Protein AF-A0AA38SGC9-F1 (afdb_monomer_lite)

Foldseek 3Di:
DDDDDDDDDDDDDDDDDDDPVVVVVVPVPPPPDDPPPPPPPPPPPPPPDPDDDDDDDDDDDPAAADLVLLCVLVQAADALPCFPVSLVVSVVRLVVSCVVRRPDQLCSQVSSLVRYHHPRVVVLVVVCVVQPVVRSSRDGPVVVSVVSCPSRPDDD

Structure (mmCIF, N/CA/C/O backbone):
data_AF-A0AA38SGC9-F1
#
_entry.id   AF-A0AA38SGC9-F1
#
loop_
_atom_site.group_PDB
_atom_site.id
_atom_site.type_symbol
_atom_site.label_atom_id
_atom_site.label_alt_id
_atom_site.label_comp_id
_atom_site.label_asym_id
_atom_site.label_entity_id
_atom_site.label_seq_id
_atom_site.pdbx_PDB_ins_code
_atom_site.Cartn_x
_atom_site.Cartn_y
_atom_site.Cartn_z
_atom_site.occupancy
_atom_site.B_iso_or_equiv
_atom_site.auth_seq_id
_atom_site.auth_comp_id
_atom_site.auth_asym_id
_atom_site.auth_atom_id
_atom_site.pdbx_PDB_model_num
ATOM 1 N N . MET A 1 1 ? 59.707 80.545 25.498 1.00 35.88 1 MET A N 1
ATOM 2 C CA . MET A 1 1 ? 58.780 80.979 26.560 1.00 35.88 1 MET A CA 1
ATOM 3 C C . MET A 1 1 ? 57.359 80.768 26.069 1.00 35.88 1 MET A C 1
ATOM 5 O O . MET A 1 1 ? 57.016 81.312 25.035 1.00 35.88 1 MET A O 1
ATOM 9 N N . THR A 1 2 ? 56.615 79.953 26.816 1.00 36.12 2 THR A N 1
ATOM 10 C CA . THR A 1 2 ? 55.180 80.092 27.121 1.00 36.12 2 THR A CA 1
ATOM 11 C C . THR A 1 2 ? 54.124 79.979 26.005 1.00 36.12 2 THR A C 1
ATOM 13 O O . THR A 1 2 ? 54.134 80.644 24.981 1.00 36.12 2 THR A O 1
ATOM 16 N N . THR A 1 3 ? 53.175 79.104 26.320 1.00 35.19 3 THR A N 1
ATOM 17 C CA . THR A 1 3 ? 51.905 78.705 25.704 1.00 35.19 3 THR A CA 1
ATOM 18 C C . THR A 1 3 ? 50.862 79.826 25.554 1.00 35.19 3 THR A C 1
ATOM 20 O O . THR A 1 3 ? 50.783 80.691 26.422 1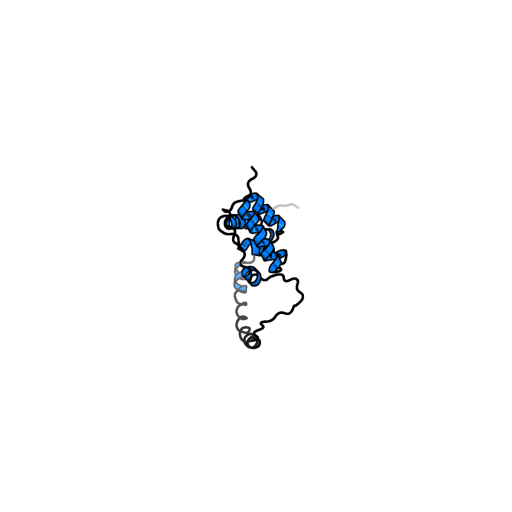.00 35.19 3 THR A O 1
ATOM 23 N N . ARG A 1 4 ? 49.948 79.724 24.566 1.00 32.41 4 ARG A N 1
ATOM 24 C CA . ARG A 1 4 ? 48.509 79.396 24.776 1.00 32.41 4 ARG A CA 1
ATOM 25 C C . ARG A 1 4 ? 47.630 79.485 23.512 1.00 32.41 4 ARG A C 1
ATOM 27 O O . ARG A 1 4 ? 47.759 80.391 22.703 1.00 32.41 4 ARG A O 1
ATOM 34 N N . ASN A 1 5 ? 46.692 78.535 23.469 1.00 31.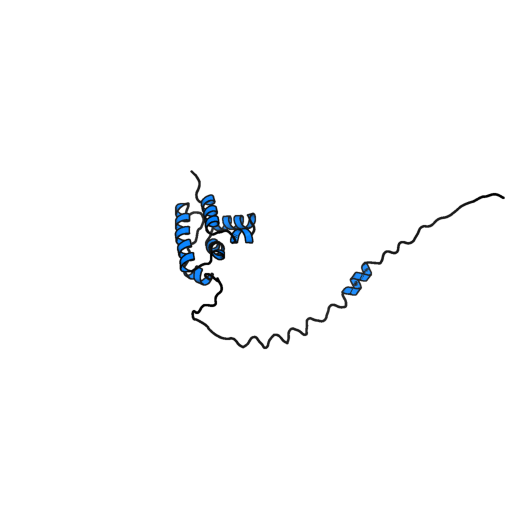33 5 ASN A N 1
ATOM 35 C CA . ASN A 1 5 ? 45.503 78.375 22.619 1.00 31.33 5 ASN A CA 1
ATOM 36 C C . ASN A 1 5 ? 44.495 79.541 22.642 1.00 31.33 5 ASN A C 1
ATOM 38 O O . ASN A 1 5 ? 44.383 80.226 23.655 1.00 31.33 5 ASN A O 1
ATOM 42 N N . THR A 1 6 ? 43.640 79.597 21.606 1.00 33.12 6 THR A N 1
ATOM 43 C CA . THR A 1 6 ? 42.153 79.755 21.641 1.00 33.12 6 THR A CA 1
ATOM 44 C C . THR A 1 6 ? 41.595 79.510 20.213 1.00 33.12 6 THR A C 1
ATOM 46 O O . THR A 1 6 ? 42.087 80.127 19.279 1.00 33.12 6 THR A O 1
ATOM 49 N N . SER A 1 7 ? 40.873 78.401 19.953 1.00 35.69 7 SER A N 1
ATOM 50 C CA . SER A 1 7 ? 39.396 78.259 19.732 1.00 35.69 7 SER A CA 1
ATOM 51 C C . SER A 1 7 ? 38.861 79.081 18.539 1.00 35.69 7 SER A C 1
ATOM 53 O O . SER A 1 7 ? 39.171 80.257 18.470 1.00 35.69 7 SER A O 1
ATOM 55 N N . SER A 1 8 ? 38.029 78.659 17.575 1.00 34.25 8 SER A N 1
ATOM 56 C CA . SER A 1 8 ? 36.956 77.656 17.368 1.00 34.25 8 SER A CA 1
ATOM 57 C C . SER A 1 8 ? 36.677 77.668 15.833 1.00 34.25 8 SER A C 1
ATOM 59 O O . SER A 1 8 ? 36.983 78.678 15.210 1.00 34.25 8 SER A O 1
ATOM 61 N N . THR A 1 9 ? 36.285 76.629 15.087 1.00 33.12 9 THR A N 1
ATOM 62 C CA . THR A 1 9 ? 34.953 75.998 14.899 1.00 33.12 9 THR A CA 1
ATOM 63 C C . THR A 1 9 ? 35.167 74.965 13.768 1.00 33.12 9 THR A C 1
ATOM 65 O O . THR A 1 9 ? 35.740 75.320 12.746 1.00 33.12 9 THR A O 1
ATOM 68 N N . GLY A 1 10 ? 34.912 73.664 13.924 1.00 32.47 10 GLY A N 1
ATOM 69 C CA . GLY A 1 10 ? 33.610 73.042 13.657 1.00 32.47 10 GLY A CA 1
ATOM 70 C C . GLY A 1 10 ? 33.414 72.684 12.172 1.00 32.47 10 GLY A C 1
ATOM 71 O O . GLY A 1 10 ? 33.108 73.577 11.391 1.00 32.47 10 GLY A O 1
ATOM 72 N N . SER A 1 11 ? 33.564 71.401 11.797 1.00 34.50 11 SER A N 1
ATOM 73 C CA . SER A 1 11 ? 32.635 70.607 10.950 1.00 34.50 11 SER A CA 1
ATOM 74 C C . SER A 1 11 ? 33.253 69.271 10.494 1.00 34.50 11 SER A C 1
ATOM 76 O O . SER A 1 11 ? 34.438 69.174 10.193 1.00 34.50 11 SER A O 1
ATOM 78 N N . THR A 1 12 ? 32.407 68.247 10.522 1.00 38.62 12 THR A N 1
ATOM 79 C CA . THR A 1 12 ? 32.602 66.787 10.465 1.00 38.62 12 THR A CA 1
ATOM 80 C C . THR A 1 12 ? 32.894 66.189 9.071 1.00 38.62 12 THR A C 1
ATOM 82 O O . THR A 1 12 ? 32.727 66.875 8.065 1.00 38.62 12 THR A O 1
ATOM 85 N N . PRO A 1 13 ? 33.328 64.908 9.010 1.00 42.47 13 PRO A N 1
ATOM 86 C CA . PRO A 1 13 ? 33.880 64.256 7.819 1.00 42.47 13 PRO A CA 1
ATOM 87 C C . PRO A 1 13 ? 32.818 63.615 6.907 1.00 42.47 13 PRO A C 1
ATOM 89 O O . PRO A 1 13 ? 31.780 63.150 7.370 1.00 42.47 13 PRO A O 1
ATOM 92 N N . ASN A 1 14 ? 33.114 63.594 5.604 1.00 42.81 14 ASN A N 1
ATOM 93 C CA . ASN A 1 14 ? 32.269 63.065 4.534 1.00 42.81 14 ASN A CA 1
ATOM 94 C C . ASN A 1 14 ? 32.470 61.545 4.377 1.00 42.81 14 ASN A C 1
ATOM 96 O O . ASN A 1 14 ? 33.597 61.087 4.190 1.00 42.81 14 ASN A O 1
ATOM 100 N N . ASP A 1 15 ? 31.371 60.800 4.451 1.00 38.53 15 ASP A N 1
ATOM 101 C CA . ASP A 1 15 ? 31.275 59.341 4.393 1.00 38.53 15 ASP A CA 1
ATOM 102 C C . ASP A 1 15 ? 30.977 58.930 2.937 1.00 38.53 15 ASP A C 1
ATOM 104 O O . ASP A 1 15 ? 29.920 59.258 2.395 1.00 38.53 15 ASP A O 1
ATOM 108 N N . GLN A 1 16 ? 31.917 58.273 2.251 1.00 54.44 16 GLN A N 1
ATOM 109 C CA . GLN A 1 16 ? 31.712 57.807 0.873 1.00 54.44 16 GLN A CA 1
ATOM 110 C C . GLN A 1 16 ? 31.093 56.407 0.879 1.00 54.44 16 GLN A C 1
ATOM 112 O O . GLN A 1 16 ? 31.795 55.398 0.898 1.00 54.44 16 GLN A O 1
ATOM 117 N N . THR A 1 17 ? 29.766 56.348 0.817 1.00 46.41 17 THR A N 1
ATOM 118 C CA . THR A 1 17 ? 29.017 55.130 0.485 1.00 46.41 17 THR A CA 1
ATOM 119 C C . THR A 1 17 ? 28.763 55.081 -1.030 1.00 46.41 17 THR A C 1
ATOM 121 O O . THR A 1 17 ? 28.277 56.062 -1.593 1.00 46.41 17 THR A O 1
ATOM 124 N N . PRO A 1 18 ? 29.105 53.986 -1.736 1.00 57.09 18 PRO A N 1
ATOM 125 C CA . PRO A 1 18 ? 28.790 53.852 -3.154 1.00 57.09 18 PRO A CA 1
ATOM 126 C C . PRO A 1 18 ? 27.286 53.609 -3.350 1.00 57.09 18 PRO A C 1
ATOM 128 O O . PRO A 1 18 ? 26.689 52.755 -2.694 1.00 57.09 18 PRO A O 1
ATOM 131 N N . ASP A 1 19 ? 26.683 54.374 -4.262 1.00 66.00 19 ASP A N 1
ATOM 132 C CA . ASP A 1 19 ? 25.256 54.342 -4.586 1.00 66.00 19 ASP A CA 1
ATOM 133 C C . ASP A 1 19 ? 24.860 53.003 -5.235 1.00 66.00 19 ASP A C 1
ATOM 135 O O . ASP A 1 19 ? 25.086 52.748 -6.421 1.00 66.00 19 ASP A O 1
ATOM 139 N N . ILE A 1 20 ? 24.248 52.136 -4.425 1.00 57.69 20 ILE A N 1
ATOM 140 C CA . ILE A 1 20 ? 23.734 50.811 -4.801 1.00 57.69 20 ILE A CA 1
ATOM 141 C C . ILE A 1 20 ? 22.719 50.917 -5.957 1.00 57.69 20 ILE A C 1
ATOM 143 O O . ILE A 1 20 ? 22.571 49.974 -6.735 1.00 57.69 20 ILE A O 1
ATOM 147 N N . SER A 1 21 ? 22.084 52.079 -6.147 1.00 47.53 21 SER A N 1
ATOM 148 C CA . SER A 1 21 ? 21.101 52.330 -7.207 1.00 47.53 21 SER A CA 1
ATOM 149 C C . SER A 1 21 ? 21.715 52.302 -8.613 1.00 47.53 21 SER A C 1
ATOM 151 O O . SER A 1 21 ? 21.049 51.891 -9.564 1.00 47.53 21 SER A O 1
ATOM 153 N N . GLN A 1 22 ? 22.994 52.672 -8.764 1.00 55.44 22 GLN A N 1
ATOM 154 C CA . GLN A 1 22 ? 23.681 52.631 -10.063 1.00 55.44 22 GLN A CA 1
ATOM 155 C C . GLN A 1 22 ? 24.125 51.217 -10.466 1.00 55.44 22 GLN A C 1
ATOM 157 O O . GLN A 1 22 ? 24.150 50.898 -11.656 1.00 55.44 22 GLN A O 1
ATOM 162 N N . LEU A 1 23 ? 24.417 50.342 -9.498 1.00 54.66 23 LEU A N 1
ATOM 163 C CA . LEU A 1 23 ? 24.845 48.963 -9.767 1.00 54.66 23 LEU A CA 1
ATOM 164 C C . LEU A 1 23 ? 23.712 48.087 -10.319 1.00 54.66 23 LEU A C 1
ATOM 166 O O . LEU A 1 23 ? 23.964 47.201 -11.132 1.00 54.66 23 LEU A O 1
ATOM 170 N N . VAL A 1 24 ? 22.460 48.362 -9.941 1.00 58.75 24 VAL A N 1
ATOM 171 C CA . VAL A 1 24 ? 21.298 47.595 -10.422 1.00 58.75 24 VAL A CA 1
ATOM 172 C C . VAL A 1 24 ? 20.945 47.952 -11.874 1.00 58.75 24 VAL A C 1
ATOM 174 O O . VAL A 1 24 ? 20.545 47.081 -12.646 1.00 58.75 24 VAL A O 1
ATOM 177 N N . ALA A 1 25 ? 21.149 49.207 -12.289 1.00 51.56 25 ALA A N 1
ATOM 178 C CA . ALA A 1 25 ? 20.812 49.669 -13.639 1.00 51.56 25 ALA A CA 1
ATOM 179 C C . ALA A 1 25 ? 21.764 49.131 -14.726 1.00 51.56 25 ALA A C 1
ATOM 181 O O . ALA A 1 25 ? 21.343 48.902 -15.861 1.00 51.56 25 ALA A O 1
ATOM 182 N N . GLN A 1 26 ? 23.031 48.869 -14.388 1.00 50.84 26 GLN A N 1
ATOM 183 C CA . GLN A 1 26 ? 24.034 48.424 -15.361 1.00 50.84 26 GLN A CA 1
ATOM 184 C C . GLN A 1 26 ? 23.867 46.951 -15.782 1.00 50.84 26 GLN A C 1
ATOM 186 O O . GLN A 1 26 ? 24.407 46.538 -16.808 1.00 50.84 26 GLN A O 1
ATOM 191 N N . GLN A 1 27 ? 23.103 46.151 -15.030 1.00 54.69 27 GLN A N 1
ATOM 192 C CA . GLN A 1 27 ? 23.004 44.704 -15.255 1.00 54.69 27 GLN A CA 1
ATOM 193 C C . GLN A 1 27 ? 21.811 44.285 -16.135 1.00 54.69 27 GLN A C 1
ATOM 195 O O . GLN A 1 27 ? 21.742 43.136 -16.568 1.00 54.69 27 GLN A O 1
ATOM 200 N N . VAL A 1 28 ? 20.907 45.217 -16.465 1.00 57.19 28 VAL A N 1
ATOM 201 C CA . VAL A 1 28 ? 19.683 44.944 -17.249 1.00 57.19 28 VAL A CA 1
ATOM 202 C C . VAL A 1 28 ? 19.893 45.090 -18.770 1.00 57.19 28 VAL A C 1
ATOM 204 O O . VAL A 1 28 ? 19.073 44.612 -19.547 1.00 57.19 28 VAL A O 1
ATOM 207 N N . GLN A 1 29 ? 21.005 45.676 -19.237 1.00 50.53 29 GLN A N 1
ATOM 208 C CA . GLN A 1 29 ? 21.243 45.898 -20.678 1.00 50.53 29 GLN A CA 1
ATOM 209 C C . GLN A 1 29 ? 22.034 44.798 -21.413 1.00 50.53 29 GLN A C 1
ATOM 211 O O . GLN A 1 29 ? 22.084 44.833 -22.639 1.00 50.53 29 GLN A O 1
ATOM 216 N N . ASN A 1 30 ? 22.593 43.793 -20.726 1.00 52.47 30 ASN A N 1
ATOM 217 C CA . ASN A 1 30 ? 23.494 42.813 -21.363 1.00 52.47 30 ASN A CA 1
ATOM 218 C C . ASN A 1 30 ? 22.940 41.381 -21.498 1.00 52.47 30 ASN A C 1
ATOM 220 O O . ASN A 1 30 ? 23.665 40.491 -21.936 1.00 52.47 30 ASN A O 1
ATOM 224 N N . THR A 1 31 ? 21.680 41.116 -21.150 1.00 51.28 31 THR A N 1
ATOM 225 C CA . THR A 1 31 ? 21.133 39.740 -21.089 1.00 51.28 31 THR A CA 1
ATOM 226 C C . THR A 1 31 ? 20.098 39.396 -22.164 1.00 51.28 31 THR A C 1
ATOM 228 O O . THR A 1 31 ? 19.510 38.317 -22.128 1.00 51.28 31 THR A O 1
ATOM 231 N N . ILE A 1 32 ? 19.906 40.259 -23.165 1.00 57.69 32 ILE A N 1
ATOM 232 C CA . ILE A 1 32 ? 18.938 40.054 -24.254 1.00 57.69 32 ILE A CA 1
ATOM 233 C C . ILE A 1 32 ? 19.674 40.130 -25.605 1.00 57.69 32 ILE A C 1
ATOM 235 O O . ILE A 1 32 ? 19.525 41.117 -26.319 1.00 57.69 32 ILE A O 1
ATOM 239 N N . PRO A 1 33 ? 20.565 39.174 -25.947 1.00 49.31 33 PRO A N 1
ATOM 240 C CA . PRO A 1 33 ? 20.167 38.202 -26.975 1.00 49.31 33 PRO A CA 1
ATOM 241 C C . PRO A 1 33 ? 20.956 36.872 -26.922 1.00 49.31 33 PRO A C 1
ATOM 243 O O . PRO A 1 33 ? 22.104 36.798 -27.347 1.00 49.31 33 PRO A O 1
ATOM 246 N N . SER A 1 34 ? 20.329 35.773 -26.493 1.00 52.53 34 SER A N 1
ATOM 247 C CA . SER A 1 34 ? 20.861 34.420 -26.779 1.00 52.53 34 SER A CA 1
ATOM 248 C C . SER A 1 34 ? 19.775 33.365 -27.044 1.00 52.53 34 SER A C 1
ATOM 250 O O . SER A 1 34 ? 20.051 32.176 -27.157 1.00 52.53 34 SER A O 1
ATOM 252 N N . ILE A 1 35 ? 18.511 33.784 -27.169 1.00 55.19 35 ILE A N 1
ATOM 253 C CA . ILE A 1 35 ? 17.374 32.849 -27.242 1.00 55.19 35 ILE A CA 1
ATOM 254 C C . ILE A 1 35 ? 16.970 32.505 -28.691 1.00 55.19 35 ILE A C 1
ATOM 256 O O . ILE A 1 35 ? 16.307 31.499 -28.916 1.00 55.19 35 ILE A O 1
ATOM 260 N N . VAL A 1 36 ? 17.411 33.255 -29.709 1.00 54.69 36 VAL A N 1
ATOM 261 C CA . VAL A 1 36 ? 16.930 33.038 -31.094 1.00 54.69 36 VAL A CA 1
ATOM 262 C C . VAL A 1 36 ? 17.756 32.013 -31.891 1.00 54.69 36 VAL A C 1
ATOM 264 O O . VAL A 1 36 ? 17.237 31.421 -32.832 1.00 54.69 36 VAL A O 1
ATOM 267 N N . THR A 1 37 ? 18.999 31.702 -31.509 1.00 48.94 37 THR A N 1
ATOM 268 C CA . THR A 1 37 ? 19.875 30.861 -32.357 1.00 48.94 37 THR A CA 1
ATOM 269 C C . THR A 1 37 ? 19.782 29.352 -32.075 1.00 48.94 37 THR A C 1
ATOM 271 O O . THR A 1 37 ? 20.239 28.558 -32.891 1.00 48.94 37 THR A O 1
ATOM 274 N N . GLN A 1 38 ? 19.173 28.910 -30.966 1.00 52.41 38 GLN A N 1
ATOM 275 C CA . GLN A 1 38 ? 19.131 27.475 -30.614 1.00 52.41 38 GLN A CA 1
ATOM 276 C C . GLN A 1 38 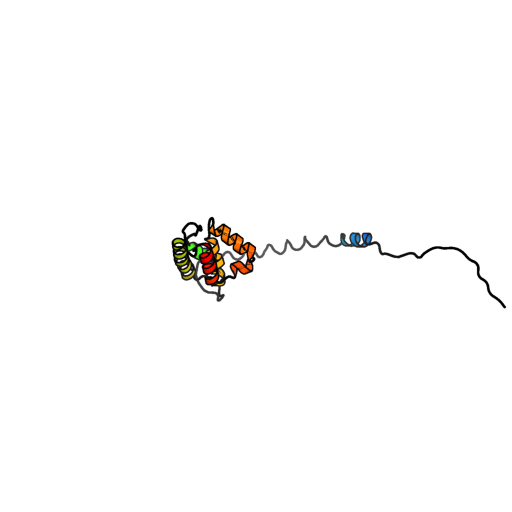? 17.847 26.736 -31.031 1.00 52.41 38 GLN A C 1
ATOM 278 O O . GLN A 1 38 ? 17.806 25.509 -30.968 1.00 52.41 38 GLN A O 1
ATOM 283 N N . VAL A 1 39 ? 16.809 27.435 -31.505 1.00 54.44 39 VAL A N 1
ATOM 284 C CA . VAL A 1 39 ? 15.527 26.792 -31.864 1.00 54.44 39 VAL A CA 1
ATOM 285 C C . VAL A 1 39 ? 15.569 26.115 -33.245 1.00 54.44 39 VAL A C 1
ATOM 287 O O . VAL A 1 39 ? 14.827 25.166 -33.484 1.00 54.44 39 VAL A O 1
ATOM 290 N N . THR A 1 40 ? 16.477 26.507 -34.143 1.00 51.16 40 THR A N 1
ATOM 291 C CA . THR A 1 40 ? 16.480 26.000 -35.532 1.00 51.16 40 THR A CA 1
ATOM 292 C C . THR A 1 40 ? 17.302 24.718 -35.735 1.00 51.16 40 THR A C 1
ATOM 294 O O . THR A 1 40 ? 17.100 24.029 -36.726 1.00 51.16 40 THR A O 1
ATOM 297 N N . ALA A 1 41 ? 18.187 24.342 -34.802 1.00 51.59 41 ALA A N 1
ATOM 298 C CA . ALA A 1 41 ? 19.063 23.166 -34.951 1.00 51.59 41 ALA A CA 1
ATOM 299 C C . ALA A 1 41 ? 18.502 21.859 -34.343 1.00 51.59 41 ALA A C 1
ATOM 301 O O . ALA A 1 41 ? 19.092 20.795 -34.511 1.00 51.59 41 ALA A O 1
ATOM 302 N N . GLY A 1 42 ? 17.375 21.914 -33.623 1.00 51.44 42 GLY A N 1
ATOM 303 C CA . GLY A 1 42 ? 16.824 20.761 -32.892 1.00 51.44 42 GLY A CA 1
ATOM 304 C C . GLY A 1 42 ? 15.708 19.985 -33.601 1.00 51.44 42 GLY A C 1
ATOM 305 O O . GLY A 1 42 ? 15.220 18.996 -33.055 1.00 51.44 42 GLY A O 1
ATOM 306 N N . ILE A 1 43 ? 15.257 20.427 -34.779 1.00 56.19 43 ILE A N 1
ATOM 307 C CA . ILE A 1 43 ? 14.008 19.928 -35.386 1.00 56.19 43 ILE A CA 1
ATOM 308 C C . ILE A 1 43 ? 14.244 18.737 -36.336 1.00 56.19 43 ILE A C 1
ATOM 310 O O . ILE A 1 43 ? 13.367 17.881 -36.468 1.00 56.19 43 ILE A O 1
ATOM 314 N N . ASP A 1 44 ? 15.440 18.588 -36.910 1.00 53.53 44 ASP A N 1
ATOM 315 C CA . ASP A 1 44 ? 15.676 17.587 -37.962 1.00 53.53 44 ASP A CA 1
ATOM 316 C C . ASP A 1 44 ? 15.897 16.149 -37.464 1.00 53.53 44 ASP A C 1
ATOM 318 O O . ASP A 1 44 ? 15.762 15.202 -38.239 1.00 53.53 44 ASP A O 1
ATOM 322 N N . ASN A 1 45 ? 16.155 15.929 -36.170 1.00 54.56 45 ASN A N 1
ATOM 323 C CA . ASN A 1 45 ? 16.531 14.594 -35.683 1.00 54.56 45 ASN A CA 1
ATOM 324 C C . ASN A 1 45 ? 15.370 13.747 -35.122 1.00 54.56 45 ASN A C 1
ATOM 326 O O . ASN A 1 45 ? 15.594 12.659 -34.595 1.00 54.56 45 ASN A O 1
ATOM 330 N N . ARG A 1 46 ? 14.112 14.209 -35.219 1.00 51.31 46 ARG A N 1
ATOM 331 C CA . ARG A 1 46 ? 12.953 13.515 -34.609 1.00 51.31 46 ARG A CA 1
ATOM 332 C C . ARG A 1 46 ? 12.114 12.661 -35.564 1.00 51.31 46 ARG A C 1
ATOM 334 O O . ARG A 1 46 ? 11.100 12.112 -35.148 1.00 51.31 46 ARG A O 1
ATOM 341 N N . ARG A 1 47 ? 12.517 12.508 -36.830 1.00 55.34 47 ARG A N 1
ATOM 342 C CA . ARG A 1 47 ? 11.774 11.722 -37.841 1.00 55.34 47 ARG A CA 1
ATOM 343 C C . ARG A 1 47 ? 12.431 10.397 -38.229 1.00 55.34 47 ARG A C 1
ATOM 345 O O . ARG A 1 47 ? 12.315 9.959 -39.370 1.00 55.34 47 ARG A O 1
ATOM 352 N N . ARG A 1 48 ? 13.105 9.722 -37.293 1.00 56.31 48 ARG A N 1
ATOM 353 C CA . ARG A 1 48 ? 13.625 8.373 -37.554 1.00 56.31 48 ARG A CA 1
ATOM 354 C C . ARG A 1 48 ? 13.673 7.491 -36.309 1.00 56.31 48 ARG A C 1
ATOM 356 O O . ARG A 1 48 ? 14.736 7.099 -35.863 1.00 56.31 48 ARG A O 1
ATOM 363 N N . SER A 1 49 ? 12.503 7.172 -35.763 1.00 48.38 49 SER A N 1
ATOM 364 C CA . SER A 1 49 ? 12.263 5.836 -35.201 1.00 48.38 49 SER A CA 1
ATOM 365 C C . SER A 1 49 ? 10.761 5.628 -35.014 1.00 48.38 49 SER A C 1
ATOM 367 O O . SER A 1 49 ? 10.215 5.728 -33.920 1.00 48.38 49 SER A O 1
ATOM 369 N N . GLY A 1 50 ? 10.070 5.437 -36.139 1.00 49.06 50 GLY A N 1
ATOM 370 C CA . GLY A 1 50 ? 8.817 4.698 -36.146 1.00 49.06 50 GLY A CA 1
ATOM 371 C C . GLY A 1 50 ? 9.186 3.222 -36.154 1.00 49.06 50 GLY A C 1
ATOM 372 O O . GLY A 1 50 ? 9.768 2.744 -37.124 1.00 49.06 50 GLY A O 1
ATOM 373 N N . GLY A 1 51 ? 8.902 2.541 -35.054 1.00 41.59 51 GLY A N 1
ATOM 374 C CA . GLY A 1 51 ? 9.114 1.113 -34.902 1.00 41.59 51 GLY A CA 1
ATOM 375 C C . GLY A 1 51 ? 8.192 0.599 -33.815 1.00 41.59 51 GLY A C 1
ATOM 376 O O . GLY A 1 51 ? 8.545 0.633 -32.641 1.00 41.59 51 GLY A O 1
ATOM 377 N N . ASP A 1 52 ? 7.003 0.165 -34.231 1.00 51.47 52 ASP A N 1
ATOM 378 C CA . ASP A 1 52 ? 6.190 -0.797 -33.494 1.00 51.47 52 ASP A CA 1
ATOM 379 C C . ASP A 1 52 ? 7.093 -1.958 -33.058 1.00 51.47 52 ASP A C 1
ATOM 381 O O . ASP A 1 52 ? 7.640 -2.671 -33.900 1.00 51.47 52 ASP A O 1
ATOM 385 N N . GLN A 1 53 ? 7.269 -2.142 -31.752 1.00 50.03 53 GLN A N 1
ATOM 386 C CA . GLN A 1 53 ? 7.815 -3.376 -31.196 1.00 50.03 53 GLN A CA 1
ATOM 387 C C . GLN A 1 53 ? 6.863 -3.871 -30.117 1.00 50.03 53 GLN A C 1
ATOM 389 O O . GLN A 1 53 ? 6.946 -3.543 -28.935 1.00 50.03 53 GLN A O 1
ATOM 394 N N . SER A 1 54 ? 5.902 -4.653 -30.594 1.00 50.25 54 SER A N 1
ATOM 395 C CA . SER A 1 54 ? 5.364 -5.782 -29.857 1.00 50.25 54 SER A CA 1
ATOM 396 C C . SER A 1 54 ? 6.454 -6.859 -29.786 1.00 50.25 54 SER A C 1
ATOM 398 O O . SER A 1 54 ? 7.059 -7.185 -30.803 1.00 50.25 54 SER A O 1
ATOM 400 N N . GLY A 1 55 ? 6.711 -7.407 -28.597 1.00 46.41 55 GLY A N 1
ATOM 401 C CA . GLY A 1 55 ? 7.541 -8.606 -28.442 1.00 46.41 55 GLY A CA 1
ATOM 402 C C . GLY A 1 55 ? 8.579 -8.526 -27.325 1.00 46.41 55 GLY A C 1
ATOM 403 O O . GLY A 1 55 ? 9.380 -7.604 -27.255 1.00 46.41 55 GLY A O 1
ATOM 404 N N . GLU A 1 56 ? 8.521 -9.527 -26.454 1.00 55.44 56 GLU A N 1
ATOM 405 C CA . GLU A 1 56 ? 9.427 -9.851 -25.352 1.00 55.44 56 GLU A CA 1
ATOM 406 C C . GLU A 1 56 ? 10.925 -9.843 -25.703 1.00 55.44 56 GLU A C 1
ATOM 408 O O . GLU A 1 56 ? 11.326 -10.232 -26.796 1.00 55.44 56 GLU A O 1
ATOM 413 N N . GLY A 1 57 ? 11.769 -9.542 -24.708 1.00 43.59 57 GLY A N 1
ATOM 414 C CA . GLY A 1 57 ? 13.194 -9.887 -24.747 1.00 43.59 57 GLY A CA 1
ATOM 415 C C . GLY A 1 57 ? 14.047 -8.995 -23.853 1.00 43.59 57 GLY A C 1
ATOM 416 O O . GLY A 1 57 ? 14.225 -7.820 -24.141 1.00 43.59 57 GLY A O 1
ATOM 417 N N . GLY A 1 58 ? 14.541 -9.549 -22.746 1.00 50.66 58 GLY A N 1
ATOM 418 C CA . GLY A 1 58 ? 15.134 -8.818 -21.628 1.00 50.66 58 GLY A CA 1
ATOM 419 C C . GLY A 1 58 ? 16.323 -7.907 -21.952 1.00 50.66 58 GLY A C 1
ATOM 420 O O . GLY A 1 58 ? 17.233 -8.255 -22.699 1.00 50.66 58 GLY A O 1
ATOM 421 N N . SER A 1 59 ? 16.342 -6.771 -21.257 1.00 49.16 59 SER A N 1
ATOM 422 C CA . SER A 1 59 ? 17.534 -5.971 -20.997 1.00 49.16 59 SER A CA 1
ATOM 423 C C . SER A 1 59 ? 17.668 -5.844 -19.482 1.00 49.16 59 SER A C 1
ATOM 425 O O . SER A 1 59 ? 16.739 -5.396 -18.808 1.00 49.16 59 SER A O 1
ATOM 427 N N . GLY A 1 60 ? 18.785 -6.345 -18.952 1.00 50.69 60 GLY A N 1
ATOM 428 C CA . GLY A 1 60 ? 19.070 -6.540 -17.533 1.00 50.69 60 GLY A CA 1
ATOM 429 C C . GLY A 1 60 ? 19.110 -5.249 -16.724 1.00 50.69 60 GLY A C 1
ATOM 430 O O . GLY A 1 60 ? 20.170 -4.770 -16.337 1.00 50.69 60 GLY A O 1
ATOM 431 N N . SER A 1 61 ? 17.934 -4.737 -16.401 1.00 57.94 61 SER A N 1
ATOM 432 C CA . SER A 1 61 ? 17.712 -3.889 -15.245 1.00 57.94 61 SER A CA 1
ATOM 433 C C . SER A 1 61 ? 16.728 -4.616 -14.342 1.00 57.94 61 SER A C 1
ATOM 435 O O . SER A 1 61 ? 15.845 -5.327 -14.818 1.00 57.94 61 SER A O 1
ATOM 437 N N . ASN A 1 62 ? 16.884 -4.458 -13.034 1.00 59.53 62 ASN A N 1
ATOM 438 C CA . ASN A 1 62 ? 16.002 -4.997 -11.996 1.00 59.53 62 ASN A CA 1
ATOM 439 C C . ASN A 1 62 ? 14.602 -4.326 -12.030 1.00 59.53 62 ASN A C 1
ATOM 441 O O . ASN A 1 62 ? 13.999 -4.053 -10.997 1.00 59.53 62 ASN A O 1
ATOM 445 N N . GLN A 1 63 ? 14.120 -3.959 -13.220 1.00 71.56 63 GLN A N 1
ATOM 446 C CA . GLN A 1 63 ? 12.840 -3.325 -13.464 1.00 71.56 63 GLN A CA 1
ATOM 447 C C . GLN A 1 63 ? 11.767 -4.395 -13.302 1.00 71.56 63 GLN A C 1
ATOM 449 O O . GLN A 1 63 ? 11.527 -5.193 -14.206 1.00 71.56 63 GLN A O 1
ATOM 454 N N . GLY A 1 64 ? 11.157 -4.440 -12.117 1.00 84.69 64 GLY A N 1
ATOM 455 C CA . GLY A 1 64 ? 9.960 -5.238 -11.874 1.00 84.69 64 GLY A CA 1
ATOM 456 C C . GLY A 1 64 ? 8.785 -4.836 -12.777 1.00 84.69 64 GLY A C 1
ATOM 457 O O . GLY A 1 64 ? 8.930 -4.116 -13.765 1.00 84.69 64 GLY A O 1
ATOM 458 N N . CYS A 1 65 ? 7.591 -5.304 -12.419 1.00 92.69 65 CYS A N 1
ATOM 459 C CA . CYS A 1 65 ? 6.339 -5.008 -13.116 1.00 92.69 65 CYS A CA 1
ATOM 460 C C . CYS A 1 65 ? 6.181 -3.515 -13.489 1.00 92.69 65 CYS A C 1
ATOM 462 O O . CYS A 1 65 ? 6.553 -2.610 -12.740 1.00 92.69 65 CYS A O 1
ATOM 464 N N . THR A 1 66 ? 5.540 -3.249 -14.629 1.00 95.00 66 THR A N 1
ATOM 465 C CA . THR A 1 66 ? 5.022 -1.909 -14.943 1.00 95.00 66 THR A CA 1
ATOM 466 C C . THR A 1 66 ? 3.639 -1.715 -14.322 1.00 95.00 66 THR A C 1
ATOM 468 O O . THR A 1 66 ? 2.900 -2.681 -14.101 1.00 95.00 66 THR A O 1
ATOM 471 N N . TYR A 1 67 ? 3.218 -0.462 -14.143 1.00 94.62 67 TYR A N 1
ATOM 472 C CA . TYR A 1 67 ? 1.856 -0.163 -13.692 1.00 94.62 67 TYR A CA 1
ATOM 473 C C . TYR A 1 67 ? 0.793 -0.742 -14.643 1.00 94.62 67 TYR A C 1
ATOM 475 O O . TYR A 1 67 ? -0.229 -1.259 -14.202 1.00 94.62 67 TYR A O 1
ATOM 483 N N . LYS A 1 68 ? 1.058 -0.757 -15.959 1.00 95.06 68 LYS A N 1
ATOM 484 C CA . LYS A 1 68 ? 0.159 -1.357 -16.960 1.00 95.06 68 LYS A CA 1
ATOM 485 C C . LYS A 1 68 ? -0.014 -2.864 -16.748 1.00 95.06 68 LYS A C 1
ATOM 487 O O . LYS A 1 68 ? -1.138 -3.362 -16.796 1.00 95.06 68 LYS A O 1
ATOM 492 N N . THR A 1 69 ? 1.078 -3.592 -16.516 1.00 94.62 69 THR A N 1
ATOM 493 C CA . THR A 1 69 ? 1.030 -5.041 -16.254 1.00 94.62 69 THR A CA 1
ATOM 494 C C . THR A 1 69 ? 0.341 -5.353 -14.928 1.00 94.62 69 THR A C 1
ATOM 496 O O . THR A 1 69 ? -0.477 -6.264 -14.885 1.00 94.62 69 THR A O 1
ATOM 499 N N . PHE A 1 70 ? 0.582 -4.548 -13.888 1.00 96.31 70 PHE A N 1
ATOM 500 C CA . PHE A 1 70 ? -0.120 -4.643 -12.605 1.00 96.31 70 PHE A CA 1
ATOM 501 C C . PHE A 1 70 ? -1.636 -4.439 -12.767 1.00 96.31 70 PHE A C 1
ATOM 503 O O . PHE A 1 70 ? -2.426 -5.294 -12.374 1.00 96.31 70 PHE A O 1
ATOM 510 N N . MET A 1 71 ? -2.058 -3.365 -13.440 1.00 96.62 71 MET A N 1
ATOM 511 C CA . MET A 1 71 ? -3.481 -3.070 -13.654 1.00 96.62 71 MET A CA 1
ATOM 512 C C . MET A 1 71 ? -4.186 -4.086 -14.559 1.00 96.62 71 MET A C 1
ATOM 514 O O . MET A 1 71 ? -5.393 -4.288 -14.437 1.00 96.62 71 MET A O 1
ATOM 518 N N . SER A 1 72 ? -3.448 -4.771 -15.436 1.00 96.19 72 SER A N 1
ATOM 519 C CA . SER A 1 72 ? -4.004 -5.838 -16.279 1.00 96.19 72 SER A CA 1
ATOM 520 C C . SER A 1 72 ? -4.484 -7.042 -15.456 1.00 96.19 72 SER A C 1
ATOM 522 O O . SER A 1 72 ? -5.402 -7.741 -15.883 1.00 96.19 72 SER A O 1
ATOM 524 N N . CYS A 1 73 ? -3.935 -7.245 -14.252 1.00 94.69 73 CYS A N 1
ATOM 525 C CA . CYS A 1 73 ? -4.392 -8.255 -13.295 1.00 94.69 73 CYS A CA 1
ATOM 526 C C . CYS A 1 73 ? -5.677 -7.859 -12.546 1.00 94.69 73 CYS A C 1
ATOM 528 O O . CYS A 1 73 ? -6.184 -8.667 -11.773 1.00 94.69 73 CYS A O 1
ATOM 530 N N . LYS A 1 74 ? -6.211 -6.649 -12.777 1.00 95.75 74 LYS A N 1
ATOM 531 C CA . LYS A 1 74 ? -7.426 -6.115 -12.136 1.00 95.75 74 LYS A CA 1
ATOM 532 C C . LYS A 1 74 ? -7.362 -6.213 -10.605 1.00 95.75 74 LYS A C 1
ATOM 534 O O . LYS A 1 74 ? -8.178 -6.915 -10.002 1.00 95.75 74 LYS A O 1
ATOM 539 N N . PRO A 1 75 ? -6.378 -5.546 -9.979 1.00 97.00 75 PRO A N 1
ATOM 540 C CA . PRO A 1 75 ? -6.261 -5.541 -8.530 1.00 97.00 75 PRO A CA 1
ATOM 541 C C . PRO A 1 75 ? -7.558 -5.048 -7.880 1.00 97.00 75 PRO A C 1
ATOM 543 O O . PRO A 1 75 ? -8.243 -4.166 -8.396 1.00 97.00 75 PRO A O 1
ATOM 546 N N . LYS A 1 76 ? -7.909 -5.660 -6.749 1.00 97.75 76 LYS A N 1
ATOM 547 C CA . LYS A 1 76 ? -9.107 -5.308 -5.991 1.00 97.75 76 LYS A CA 1
ATOM 548 C C . LYS A 1 76 ? -8.879 -4.004 -5.229 1.00 97.75 76 LYS A C 1
ATOM 550 O O . LYS A 1 76 ? -7.805 -3.785 -4.675 1.00 97.75 76 LYS A O 1
ATOM 555 N N . GLU A 1 77 ? -9.919 -3.188 -5.134 1.00 98.44 77 GLU A N 1
ATOM 556 C CA . GLU A 1 77 ? -9.917 -1.982 -4.308 1.00 98.44 77 GLU A CA 1
ATOM 557 C C . GLU A 1 77 ? -10.220 -2.292 -2.834 1.00 98.44 77 GLU A C 1
ATOM 559 O O . GLU A 1 77 ? -10.947 -3.240 -2.518 1.00 98.44 77 GLU A O 1
ATOM 564 N N . PHE A 1 78 ? -9.720 -1.451 -1.929 1.00 98.62 78 PHE A N 1
ATOM 565 C CA . PHE A 1 78 ? -10.066 -1.469 -0.508 1.00 98.62 78 PHE A CA 1
ATOM 566 C C . PHE A 1 78 ? -10.598 -0.106 -0.070 1.00 98.62 78 PHE A C 1
ATOM 568 O O . PHE A 1 78 ? -9.901 0.902 -0.169 1.00 98.62 78 PHE A O 1
ATOM 575 N N . HIS A 1 79 ? -11.833 -0.063 0.433 1.00 98.25 79 HIS A N 1
ATOM 576 C CA . HIS A 1 79 ? -12.512 1.189 0.781 1.00 98.25 79 HIS A CA 1
ATOM 577 C C . HIS A 1 79 ? -12.351 1.589 2.256 1.00 98.25 79 HIS A C 1
ATOM 579 O O . HIS A 1 79 ? -12.706 2.710 2.639 1.00 98.25 79 HIS A O 1
ATOM 585 N N . GLY A 1 80 ? -11.877 0.673 3.106 1.00 96.69 80 GLY A N 1
ATOM 586 C CA . GLY A 1 80 ? -11.786 0.866 4.556 1.00 96.69 80 GLY A CA 1
ATOM 587 C C . GLY A 1 80 ? -13.117 0.677 5.296 1.00 96.69 80 GLY A C 1
ATOM 588 O O . GLY A 1 80 ? -13.261 1.131 6.433 1.00 96.69 80 GLY A O 1
ATOM 589 N N . LYS A 1 81 ? -14.118 0.048 4.663 1.00 96.19 81 LYS A N 1
ATOM 590 C CA . LYS A 1 81 ? -15.433 -0.280 5.262 1.00 96.19 81 LYS A CA 1
ATOM 591 C C . LYS A 1 81 ? -15.681 -1.785 5.393 1.00 96.19 81 LYS A C 1
ATOM 593 O O . LYS A 1 81 ? -16.643 -2.194 6.029 1.00 96.19 81 LYS A O 1
ATOM 598 N N . GLU A 1 82 ? -14.824 -2.599 4.792 1.00 95.38 82 GLU A N 1
ATOM 599 C CA . GLU A 1 82 ? -14.943 -4.052 4.695 1.00 95.38 82 GLU A CA 1
ATOM 600 C C . GLU A 1 82 ? -14.508 -4.775 5.989 1.00 95.38 82 GLU A C 1
ATOM 602 O O . GLU A 1 82 ? -14.706 -5.982 6.127 1.00 95.38 82 GLU A O 1
ATOM 607 N N . GLY A 1 83 ? -13.941 -4.038 6.952 1.00 93.56 83 GLY A N 1
ATOM 608 C CA . GLY A 1 83 ? -13.476 -4.556 8.241 1.00 93.56 83 GLY A CA 1
ATOM 609 C C . GLY A 1 83 ? -12.235 -5.447 8.136 1.00 93.56 83 GLY A C 1
ATOM 610 O O . GLY A 1 83 ? -11.642 -5.590 7.068 1.00 93.56 83 GLY A O 1
ATOM 611 N N . ALA A 1 84 ? -11.855 -6.070 9.256 1.00 95.62 84 ALA A N 1
ATOM 612 C CA . ALA A 1 84 ? -10.639 -6.884 9.354 1.00 95.62 84 ALA A CA 1
ATOM 613 C C . ALA A 1 84 ? -10.609 -8.048 8.347 1.00 95.62 84 ALA A C 1
ATOM 615 O O . ALA A 1 84 ? -9.611 -8.254 7.667 1.00 95.62 84 ALA A O 1
ATOM 616 N N . VAL A 1 85 ? -11.722 -8.778 8.195 1.00 95.94 85 VAL A N 1
ATOM 617 C CA . VAL A 1 85 ? -11.821 -9.888 7.227 1.00 95.94 85 VAL A CA 1
ATOM 618 C C . VAL A 1 85 ? -11.673 -9.379 5.791 1.00 95.94 85 VAL A C 1
ATOM 620 O O . VAL A 1 85 ? -10.981 -9.993 4.982 1.00 95.94 85 VAL A O 1
ATOM 623 N N . GLY A 1 86 ? -12.291 -8.237 5.480 1.00 97.44 86 GLY A N 1
ATOM 624 C CA . GLY A 1 86 ? -12.165 -7.602 4.174 1.00 97.44 86 GLY A CA 1
ATOM 625 C C . GLY A 1 86 ? -10.743 -7.142 3.866 1.00 97.44 86 GLY A C 1
ATOM 626 O O . GLY A 1 86 ? -10.287 -7.328 2.740 1.00 97.44 86 GLY A O 1
ATOM 627 N N . LEU A 1 87 ? -10.036 -6.603 4.863 1.00 98.25 87 LEU A N 1
ATOM 628 C CA . LEU A 1 87 ? -8.634 -6.212 4.736 1.00 98.25 87 LEU A CA 1
ATOM 629 C C . LEU A 1 87 ? -7.728 -7.425 4.485 1.00 98.25 87 LEU A C 1
ATOM 631 O O . LEU A 1 87 ? -6.917 -7.390 3.566 1.00 98.25 87 LEU A O 1
ATOM 635 N N . LEU A 1 88 ? -7.887 -8.507 5.252 1.00 97.19 88 LEU A N 1
ATOM 636 C CA . LEU A 1 88 ? -7.092 -9.726 5.062 1.00 97.19 88 LEU A CA 1
ATOM 637 C C . LEU A 1 88 ? -7.318 -10.328 3.668 1.00 97.19 88 LEU A C 1
ATOM 639 O O . LEU A 1 88 ? -6.361 -10.591 2.948 1.00 97.19 88 LEU A O 1
ATOM 643 N N . SER A 1 89 ? -8.578 -10.422 3.231 1.00 97.75 89 SER A N 1
ATOM 644 C CA . SER A 1 89 ? -8.909 -10.860 1.869 1.00 97.75 89 SER A CA 1
ATOM 645 C C . SER A 1 89 ? -8.320 -9.942 0.790 1.00 97.75 89 SER A C 1
ATOM 647 O O . SER A 1 89 ? -7.977 -10.407 -0.299 1.00 97.75 89 SER A O 1
ATOM 649 N N . TRP A 1 90 ? -8.223 -8.637 1.056 1.00 98.62 90 TRP A N 1
ATOM 650 C CA . TRP A 1 90 ? -7.574 -7.699 0.148 1.00 98.62 90 TRP A CA 1
ATOM 651 C C . TRP A 1 90 ? -6.061 -7.923 0.082 1.00 98.62 90 TRP A C 1
ATOM 653 O O . TRP A 1 90 ? -5.525 -7.925 -1.025 1.00 98.62 90 TRP A O 1
ATOM 663 N N . PHE A 1 91 ? -5.386 -8.185 1.208 1.00 98.44 91 PHE A N 1
ATOM 664 C CA . PHE A 1 91 ? -3.964 -8.543 1.205 1.00 98.44 91 PHE A CA 1
ATOM 665 C C . PHE A 1 91 ? -3.697 -9.796 0.380 1.00 98.44 91 PHE A C 1
ATOM 667 O O . PHE A 1 91 ? -2.862 -9.729 -0.516 1.00 98.44 91 PHE A O 1
ATOM 674 N N . ASP A 1 92 ? -4.447 -10.878 0.597 1.00 98.00 92 ASP A N 1
ATOM 675 C CA . ASP A 1 92 ? -4.268 -12.127 -0.156 1.00 98.00 92 ASP A CA 1
ATOM 676 C C . ASP A 1 92 ? -4.390 -11.884 -1.672 1.00 98.00 92 ASP A C 1
ATOM 678 O O . ASP A 1 92 ? -3.564 -12.328 -2.474 1.00 98.00 92 ASP A O 1
ATOM 682 N N . SER A 1 93 ? -5.406 -11.111 -2.077 1.00 98.00 93 SER A N 1
ATOM 683 C CA . SER A 1 93 ? -5.606 -10.741 -3.480 1.00 98.00 93 SER A CA 1
ATOM 684 C C . SER A 1 93 ? -4.483 -9.852 -4.016 1.00 98.00 93 SER A C 1
ATOM 686 O O . SER A 1 93 ? -4.079 -10.016 -5.167 1.00 98.00 93 SER A O 1
ATOM 688 N N . MET A 1 94 ? -4.008 -8.888 -3.227 1.00 98.38 94 MET A N 1
ATOM 689 C CA . MET A 1 94 ? -2.972 -7.946 -3.642 1.00 98.38 94 MET A CA 1
ATOM 690 C C . MET A 1 94 ? -1.616 -8.637 -3.770 1.00 98.38 94 MET A C 1
ATOM 692 O O . MET A 1 94 ? -0.911 -8.427 -4.753 1.00 98.38 94 MET A O 1
ATOM 696 N N . GLU A 1 95 ? -1.267 -9.508 -2.825 1.00 98.12 95 GLU A N 1
ATOM 697 C CA . GLU A 1 95 ? -0.031 -10.291 -2.849 1.00 98.12 95 GLU A CA 1
ATOM 698 C C . GLU A 1 95 ? 0.024 -11.210 -4.064 1.00 98.12 95 GLU A C 1
ATOM 700 O O . GLU A 1 95 ? 1.047 -11.261 -4.749 1.00 98.12 95 GLU A O 1
ATOM 705 N N . TYR A 1 96 ? -1.096 -11.854 -4.398 1.00 97.31 96 TYR A N 1
ATOM 706 C CA . TYR A 1 96 ? -1.207 -12.638 -5.622 1.00 97.31 96 TYR A CA 1
ATOM 707 C C . TYR A 1 96 ? -0.948 -11.789 -6.877 1.00 97.31 96 TYR A C 1
ATOM 709 O O . TYR A 1 96 ? -0.149 -12.174 -7.734 1.00 97.31 96 TYR A O 1
ATOM 717 N N . VAL A 1 97 ? -1.563 -10.606 -6.981 1.00 97.75 97 VAL A N 1
ATOM 718 C CA . VAL A 1 97 ? -1.363 -9.699 -8.124 1.00 97.75 97 VAL A CA 1
ATOM 719 C C . VAL A 1 97 ? 0.086 -9.211 -8.212 1.00 97.75 97 VAL A C 1
ATOM 721 O O . VAL A 1 97 ? 0.688 -9.269 -9.288 1.00 97.75 97 VAL A O 1
ATOM 724 N N . LEU A 1 98 ? 0.670 -8.758 -7.102 1.00 96.69 98 LEU A N 1
ATOM 725 C CA . LEU A 1 98 ? 2.061 -8.298 -7.037 1.00 96.69 98 LEU A CA 1
ATOM 726 C C . LEU A 1 98 ? 3.039 -9.414 -7.435 1.00 96.69 98 LEU A C 1
ATOM 728 O O . LEU A 1 98 ? 4.005 -9.158 -8.154 1.00 96.69 98 LEU A O 1
ATOM 732 N N . HIS A 1 99 ? 2.762 -10.655 -7.026 1.00 95.75 99 HIS A N 1
ATOM 733 C CA . HIS A 1 99 ? 3.559 -11.822 -7.390 1.00 95.75 99 HIS A CA 1
ATOM 734 C C . HIS A 1 99 ? 3.471 -12.151 -8.887 1.00 95.75 99 HIS A C 1
ATOM 736 O O . HIS A 1 99 ? 4.498 -12.213 -9.563 1.00 95.75 99 HIS A O 1
ATOM 742 N N . ILE A 1 100 ? 2.261 -12.324 -9.430 1.00 94.88 100 ILE A N 1
ATOM 743 C CA . ILE A 1 100 ? 2.062 -12.733 -10.832 1.00 94.88 100 ILE A CA 1
ATOM 744 C C . ILE A 1 100 ? 2.561 -11.666 -11.809 1.00 94.88 100 ILE A C 1
ATOM 746 O O . ILE A 1 100 ? 3.159 -11.990 -12.835 1.00 94.88 100 ILE A O 1
ATOM 750 N N . SER A 1 101 ? 2.365 -10.390 -11.478 1.00 94.81 101 SER A N 1
ATOM 751 C CA . SER A 1 101 ? 2.884 -9.272 -12.271 1.00 94.81 101 SER A CA 1
ATOM 752 C C . SER A 1 101 ? 4.404 -9.090 -12.155 1.00 94.81 101 SER A C 1
ATOM 754 O O . SER A 1 101 ? 4.975 -8.357 -12.961 1.00 94.81 101 SER A O 1
ATOM 756 N N . LYS A 1 102 ? 5.066 -9.786 -11.215 1.00 93.94 102 LYS A N 1
ATOM 757 C CA . LYS A 1 102 ? 6.503 -9.694 -10.899 1.00 93.94 102 LYS A CA 1
ATOM 758 C C . LYS A 1 102 ? 6.921 -8.293 -10.437 1.00 93.94 102 LYS A C 1
ATOM 760 O O . LYS A 1 102 ? 7.925 -7.748 -10.900 1.00 93.94 102 LYS A O 1
ATOM 765 N N . CYS A 1 103 ? 6.134 -7.668 -9.560 1.00 94.50 103 CYS A N 1
ATOM 766 C CA . CYS A 1 103 ? 6.475 -6.357 -9.008 1.00 94.50 103 CYS A CA 1
ATOM 767 C C . CYS A 1 103 ? 7.695 -6.435 -8.091 1.00 94.50 103 CYS A C 1
ATOM 769 O O . CYS A 1 103 ? 7.772 -7.294 -7.213 1.00 94.50 103 CYS A O 1
ATOM 771 N N . SER A 1 104 ? 8.636 -5.516 -8.295 1.00 95.31 104 SER A N 1
ATOM 772 C CA . SER A 1 104 ? 9.794 -5.354 -7.422 1.00 95.31 104 SER A CA 1
ATOM 773 C C . SER A 1 104 ? 9.371 -4.760 -6.075 1.00 95.31 104 SER A C 1
ATOM 775 O O . SER A 1 104 ? 8.348 -4.076 -5.986 1.00 95.31 104 SER A O 1
ATOM 777 N N . GLU A 1 105 ? 10.133 -5.047 -5.016 1.00 94.06 105 GLU A N 1
ATOM 778 C CA . GLU A 1 105 ? 9.785 -4.648 -3.641 1.00 94.06 105 GLU A CA 1
ATOM 779 C C . GLU A 1 105 ? 9.553 -3.137 -3.498 1.00 94.06 105 GLU A C 1
ATOM 781 O O . GLU A 1 105 ? 8.597 -2.726 -2.846 1.00 94.06 105 GLU A O 1
ATOM 786 N N . ASP A 1 106 ? 10.361 -2.323 -4.180 1.00 93.31 106 ASP A N 1
ATOM 787 C CA . ASP A 1 106 ? 10.297 -0.857 -4.192 1.00 93.31 106 ASP A CA 1
ATOM 788 C C . ASP A 1 106 ? 8.999 -0.295 -4.796 1.00 93.31 106 ASP A C 1
ATOM 790 O O . ASP A 1 106 ? 8.648 0.853 -4.541 1.00 93.31 106 ASP A O 1
ATOM 794 N N . ARG A 1 107 ? 8.252 -1.092 -5.572 1.00 94.62 107 ARG A N 1
ATOM 795 C CA . ARG A 1 107 ? 7.004 -0.658 -6.230 1.00 94.62 107 ARG A CA 1
ATOM 796 C C . ARG A 1 107 ? 5.741 -1.146 -5.541 1.00 94.62 107 ARG A C 1
ATOM 798 O O . ARG A 1 107 ? 4.657 -0.648 -5.841 1.00 94.62 107 ARG A O 1
ATOM 805 N N . LYS A 1 108 ? 5.847 -2.124 -4.636 1.00 97.06 108 LYS A N 1
ATOM 806 C CA . LYS A 1 108 ? 4.674 -2.785 -4.045 1.00 97.06 108 LYS A CA 1
ATOM 807 C C . LYS A 1 108 ? 3.761 -1.801 -3.325 1.00 97.06 108 LYS A C 1
ATOM 809 O O . LYS A 1 108 ? 2.560 -1.801 -3.577 1.00 97.06 108 LYS A O 1
ATOM 814 N N . VAL A 1 109 ? 4.330 -0.954 -2.466 1.00 98.31 109 VAL A N 1
ATOM 815 C CA . VAL A 1 109 ? 3.557 0.029 -1.691 1.00 98.31 109 VAL A CA 1
ATOM 816 C C . VAL A 1 109 ? 2.935 1.073 -2.608 1.00 98.31 109 VAL A C 1
ATOM 818 O O . VAL A 1 109 ? 1.746 1.348 -2.482 1.00 98.31 109 VAL A O 1
ATOM 821 N N . GLU A 1 110 ? 3.697 1.601 -3.569 1.00 97.25 110 GLU A N 1
ATOM 822 C CA . GLU A 1 110 ? 3.184 2.564 -4.547 1.00 97.25 110 GLU A CA 1
ATOM 823 C C . GLU A 1 110 ? 1.968 2.009 -5.299 1.00 97.25 110 GLU A C 1
ATOM 825 O O . GLU A 1 110 ? 0.929 2.663 -5.369 1.00 97.25 110 GLU A O 1
ATOM 830 N N . TYR A 1 111 ? 2.057 0.778 -5.805 1.00 97.75 111 TYR A N 1
ATOM 831 C CA . TYR A 1 111 ? 0.999 0.195 -6.632 1.00 97.75 111 TYR A CA 1
ATOM 832 C C . TYR A 1 111 ? -0.209 -0.252 -5.810 1.00 97.75 111 TYR A C 1
ATOM 834 O O . TYR A 1 111 ? -1.349 -0.034 -6.225 1.00 97.75 111 TYR A O 1
ATOM 842 N N . ALA A 1 112 ? 0.013 -0.827 -4.629 1.00 98.31 112 ALA A N 1
ATOM 843 C CA . ALA A 1 112 ? -1.070 -1.202 -3.730 1.00 98.31 112 ALA A CA 1
ATOM 844 C C . ALA A 1 112 ? -1.824 0.025 -3.199 1.00 98.31 112 ALA A C 1
ATOM 846 O O . ALA A 1 112 ? -3.052 -0.000 -3.117 1.00 98.31 112 ALA A O 1
ATOM 847 N N . ALA A 1 113 ? -1.117 1.120 -2.902 1.00 98.38 113 ALA A N 1
ATOM 848 C CA . ALA A 1 113 ? -1.725 2.372 -2.462 1.00 98.38 113 ALA A CA 1
ATOM 849 C C . ALA A 1 113 ? -2.694 2.959 -3.501 1.00 98.38 113 ALA A C 1
ATOM 851 O O . ALA A 1 113 ? -3.714 3.531 -3.120 1.00 98.38 113 ALA A O 1
ATOM 852 N N . CYS A 1 114 ? -2.438 2.766 -4.802 1.00 97.38 114 CYS A N 1
ATOM 853 C CA . CYS A 1 114 ? -3.364 3.172 -5.868 1.00 97.38 114 CYS A CA 1
ATOM 854 C C . CYS A 1 114 ? -4.727 2.462 -5.805 1.00 97.38 114 CYS A C 1
ATOM 856 O O . CYS A 1 114 ? -5.668 2.908 -6.454 1.00 97.38 114 CYS A O 1
ATOM 858 N N . GLN A 1 115 ? -4.832 1.361 -5.059 1.00 98.56 115 GLN A N 1
ATOM 859 C CA . GLN A 1 115 ? -6.056 0.569 -4.914 1.00 98.56 115 GLN A CA 1
ATOM 860 C C . GLN A 1 115 ? -6.803 0.878 -3.612 1.00 98.56 115 GLN A C 1
ATOM 862 O O . GLN A 1 115 ? -7.831 0.266 -3.319 1.00 98.56 115 GLN A O 1
ATOM 867 N N . LEU A 1 116 ? -6.314 1.833 -2.820 1.00 98.62 116 LEU A N 1
ATOM 868 C CA . LEU A 1 116 ? -7.051 2.360 -1.682 1.00 98.62 116 LEU A CA 1
ATOM 869 C C . LEU A 1 116 ? -8.093 3.365 -2.175 1.00 98.62 116 LEU A C 1
ATOM 871 O O . LEU A 1 116 ? -7.796 4.250 -2.973 1.00 98.62 116 LEU A O 1
ATOM 875 N N . GLN A 1 117 ? -9.312 3.244 -1.665 1.00 98.50 117 GLN A N 1
ATOM 876 C CA . GLN A 1 117 ? -10.446 4.100 -1.999 1.00 98.50 117 GLN A CA 1
ATOM 877 C C . GLN A 1 117 ? -11.133 4.603 -0.729 1.00 98.50 117 GLN A C 1
ATOM 879 O O . GLN A 1 117 ? -10.906 4.101 0.374 1.00 98.50 117 GLN A O 1
ATOM 884 N N . GLY A 1 118 ? -11.991 5.614 -0.868 1.00 98.00 118 GLY A N 1
ATOM 885 C CA . GLY A 1 118 ? -12.812 6.123 0.233 1.00 98.00 118 GLY A CA 1
ATOM 886 C C . GLY A 1 118 ? -12.001 6.450 1.493 1.00 98.00 118 GLY A C 1
ATOM 887 O O . GLY A 1 118 ? -11.037 7.213 1.440 1.00 98.00 118 GLY A O 1
ATOM 888 N N . ARG A 1 119 ? -12.382 5.850 2.632 1.00 97.81 119 ARG A N 1
ATOM 889 C CA . ARG A 1 119 ? -11.722 6.095 3.927 1.00 97.81 119 ARG A CA 1
ATOM 890 C C . ARG A 1 119 ? -10.262 5.646 3.927 1.00 97.81 119 ARG A C 1
ATOM 892 O O . ARG A 1 119 ? -9.442 6.321 4.542 1.00 97.81 119 ARG A O 1
ATOM 899 N N . ALA A 1 120 ? -9.944 4.554 3.233 1.00 98.56 120 ALA A N 1
ATOM 900 C CA . ALA A 1 120 ? -8.578 4.046 3.133 1.00 98.56 120 ALA A CA 1
ATOM 901 C C . ALA A 1 120 ? -7.656 5.003 2.375 1.00 98.56 120 ALA A C 1
ATOM 903 O O . ALA A 1 120 ? -6.533 5.248 2.812 1.00 98.56 120 ALA A O 1
ATOM 904 N N . LEU A 1 121 ? -8.149 5.619 1.296 1.00 98.69 121 LEU A N 1
ATOM 905 C CA . LEU A 1 121 ? -7.388 6.632 0.565 1.00 98.69 121 LEU A CA 1
ATOM 906 C C . LEU A 1 121 ? -7.158 7.891 1.409 1.00 98.69 121 LEU A C 1
ATOM 908 O O . LEU A 1 121 ? -6.046 8.416 1.449 1.00 98.69 121 LEU A O 1
ATOM 912 N N . THR A 1 122 ? -8.189 8.371 2.113 1.00 98.56 122 THR A N 1
ATOM 913 C CA . THR A 1 122 ? -8.047 9.518 3.024 1.00 98.56 122 THR A CA 1
ATOM 914 C C . THR A 1 122 ? -7.006 9.240 4.104 1.00 98.56 122 THR A C 1
ATOM 916 O O . THR A 1 122 ? -6.132 10.074 4.334 1.00 98.56 122 THR A O 1
ATOM 919 N N . TRP A 1 123 ? -7.062 8.062 4.728 1.00 98.31 123 TRP A N 1
ATOM 920 C CA . TRP A 1 123 ? -6.073 7.640 5.714 1.00 98.31 123 TRP A CA 1
ATOM 921 C C . TRP A 1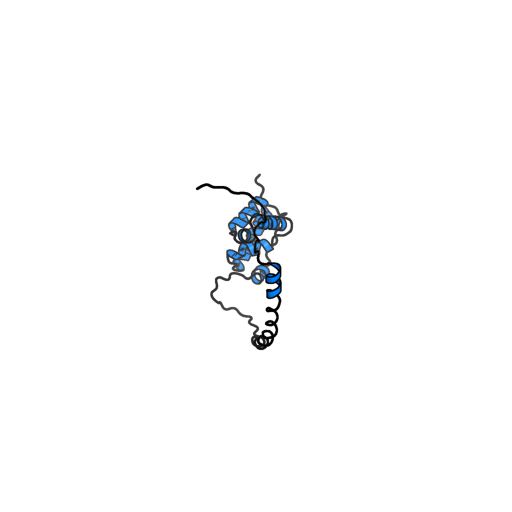 123 ? -4.661 7.599 5.121 1.00 98.31 123 TRP A C 1
ATOM 923 O O . TRP A 1 123 ? -3.746 8.185 5.699 1.00 98.31 123 TRP A O 1
ATOM 933 N N . TRP A 1 124 ? -4.475 6.994 3.944 1.00 98.62 124 TRP A N 1
ATOM 934 C CA . TRP A 1 124 ? -3.163 6.915 3.299 1.00 98.62 124 TRP A CA 1
ATOM 935 C C . TRP A 1 124 ? -2.590 8.293 2.957 1.00 98.62 124 TRP A C 1
ATOM 937 O O . TRP A 1 124 ? -1.408 8.545 3.182 1.00 98.62 124 TRP A O 1
ATOM 947 N N . ASN A 1 125 ? -3.424 9.231 2.506 1.00 98.50 125 ASN A N 1
ATOM 948 C CA . ASN A 1 125 ? -2.994 10.609 2.262 1.00 98.50 125 ASN A CA 1
ATOM 949 C C . ASN A 1 125 ? -2.487 11.292 3.542 1.00 98.50 125 ASN A C 1
ATOM 951 O O . ASN A 1 125 ? -1.482 12.002 3.495 1.00 98.50 125 ASN A O 1
ATOM 955 N N . ILE A 1 126 ? -3.126 11.037 4.689 1.00 98.44 126 ILE A N 1
ATOM 956 C CA . ILE A 1 126 ? -2.637 11.506 5.994 1.00 98.44 126 ILE A CA 1
ATOM 957 C C . ILE A 1 126 ? -1.297 10.838 6.323 1.00 98.44 126 ILE A C 1
ATOM 959 O O . ILE A 1 126 ? -0.351 11.527 6.690 1.00 98.44 126 ILE A O 1
ATOM 963 N N . GLN A 1 127 ? -1.165 9.522 6.119 1.00 98.25 127 GLN A N 1
ATOM 964 C CA . GLN A 1 127 ? 0.095 8.802 6.339 1.00 98.25 127 GLN A CA 1
ATOM 965 C C . GLN A 1 127 ? 1.255 9.389 5.509 1.00 98.25 127 GLN A C 1
ATOM 967 O O . GLN A 1 127 ? 2.362 9.550 6.035 1.00 98.25 127 GLN A O 1
ATOM 972 N N . VAL A 1 128 ? 0.993 9.737 4.244 1.00 98.44 128 VAL A N 1
ATOM 973 C CA . VAL A 1 128 ? 1.936 10.400 3.327 1.00 98.44 128 VAL A CA 1
ATOM 974 C C . VAL A 1 128 ? 2.281 11.810 3.806 1.00 98.44 128 VAL A C 1
ATOM 976 O O . VAL A 1 128 ? 3.450 12.190 3.782 1.00 98.44 128 VAL A O 1
ATOM 979 N N . GLN A 1 129 ? 1.298 12.584 4.270 1.00 98.44 129 GLN A N 1
ATOM 980 C CA . GLN A 1 129 ? 1.523 13.933 4.790 1.00 98.44 129 GLN A CA 1
ATOM 981 C C . GLN A 1 129 ? 2.355 13.921 6.079 1.00 98.44 129 GLN A C 1
ATOM 983 O O . GLN A 1 129 ? 3.258 14.738 6.231 1.00 98.44 129 GLN A O 1
ATOM 988 N N . THR A 1 130 ? 2.076 12.992 6.994 1.00 98.06 130 THR A N 1
ATOM 989 C CA . THR A 1 130 ? 2.745 12.907 8.297 1.00 98.06 130 THR A CA 1
ATOM 990 C C . THR A 1 130 ? 4.187 12.418 8.187 1.00 98.06 130 THR A C 1
ATOM 992 O O . THR A 1 130 ? 5.051 12.928 8.894 1.00 98.06 130 THR A O 1
ATOM 995 N N . ARG A 1 131 ? 4.472 11.437 7.319 1.00 97.50 131 ARG A N 1
ATOM 996 C CA . ARG A 1 131 ? 5.830 10.875 7.160 1.00 97.50 131 ARG A CA 1
ATOM 997 C C . ARG A 1 131 ? 6.661 11.571 6.084 1.00 97.50 131 ARG A C 1
ATOM 999 O O . ARG A 1 131 ? 7.883 11.472 6.106 1.00 97.50 131 ARG A O 1
ATOM 1006 N N . GLY A 1 132 ? 6.008 12.245 5.141 1.00 98.38 132 GLY A N 1
ATOM 1007 C CA . GLY A 1 132 ? 6.605 12.689 3.887 1.00 98.38 132 GLY A CA 1
ATOM 1008 C C . GLY A 1 132 ? 6.479 11.631 2.786 1.00 98.38 132 GLY A C 1
ATOM 1009 O O . GLY A 1 132 ? 6.493 10.427 3.046 1.00 98.38 132 GLY A O 1
ATOM 1010 N N . ARG A 1 133 ? 6.367 12.095 1.533 1.00 97.75 133 ARG A N 1
ATOM 1011 C CA . ARG A 1 133 ? 6.118 11.248 0.353 1.00 97.75 133 ARG A CA 1
ATOM 1012 C C . ARG A 1 133 ? 7.156 10.142 0.189 1.00 97.75 133 ARG A C 1
ATOM 1014 O O . ARG A 1 133 ? 6.780 8.978 0.123 1.00 97.75 133 ARG A O 1
ATOM 1021 N N . GLU A 1 134 ? 8.433 10.507 0.169 1.00 97.75 134 GLU A N 1
ATOM 1022 C CA . GLU A 1 134 ? 9.531 9.550 0.001 1.00 97.75 134 GLU A CA 1
ATOM 1023 C C . GLU A 1 134 ? 9.520 8.485 1.101 1.00 97.75 134 GLU A C 1
ATOM 1025 O O . GLU A 1 134 ? 9.542 7.295 0.814 1.00 97.75 134 GLU A O 1
ATOM 1030 N N . ALA A 1 135 ? 9.411 8.890 2.369 1.00 97.88 135 ALA A N 1
ATOM 1031 C CA . ALA A 1 135 ? 9.400 7.949 3.485 1.00 97.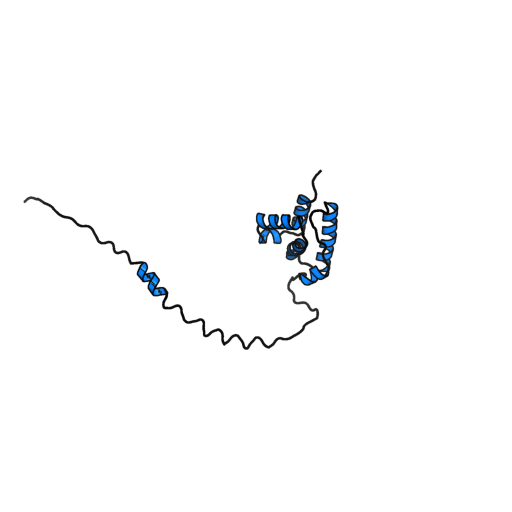88 135 ALA A CA 1
ATOM 1032 C C . ALA A 1 135 ? 8.178 7.013 3.458 1.00 97.88 135 ALA A C 1
ATOM 1034 O O . ALA A 1 135 ? 8.306 5.841 3.795 1.00 97.88 135 ALA A O 1
ATOM 1035 N N . ALA A 1 136 ? 7.005 7.511 3.052 1.00 98.06 136 ALA A N 1
ATOM 1036 C CA . ALA A 1 136 ? 5.788 6.707 2.969 1.00 98.06 136 ALA A CA 1
ATOM 1037 C C . ALA A 1 136 ? 5.840 5.665 1.841 1.00 98.06 136 ALA A C 1
ATOM 1039 O O . ALA A 1 136 ? 5.451 4.520 2.059 1.00 98.06 136 ALA A O 1
ATOM 1040 N N . TYR A 1 137 ? 6.328 6.034 0.653 1.00 97.44 137 TYR A N 1
ATOM 1041 C CA . TYR A 1 137 ? 6.416 5.103 -0.478 1.00 97.44 137 TYR A CA 1
ATOM 1042 C C . TYR A 1 137 ? 7.629 4.163 -0.405 1.00 97.44 137 TYR A C 1
ATOM 1044 O O . TYR A 1 137 ? 7.575 3.090 -0.994 1.00 97.44 137 TYR A O 1
ATOM 1052 N N . ASN A 1 138 ? 8.663 4.501 0.377 1.00 97.31 138 ASN A N 1
ATOM 1053 C CA . ASN A 1 138 ? 9.802 3.617 0.665 1.00 97.31 138 ASN A CA 1
ATOM 1054 C C . ASN A 1 138 ? 9.549 2.622 1.815 1.00 97.31 138 ASN A C 1
ATOM 1056 O O . ASN A 1 138 ? 10.468 1.906 2.218 1.00 97.31 138 ASN A O 1
ATOM 1060 N N . LEU A 1 139 ? 8.333 2.570 2.374 1.00 98.31 139 LEU A N 1
ATOM 1061 C CA . LEU A 1 139 ? 7.970 1.527 3.333 1.00 98.31 139 LEU A CA 1
ATOM 1062 C C . LEU A 1 139 ? 8.126 0.139 2.702 1.00 98.31 139 LEU A C 1
ATOM 1064 O O . LEU A 1 139 ? 7.837 -0.064 1.523 1.00 98.31 139 LEU A O 1
ATOM 1068 N N . SER A 1 140 ? 8.522 -0.842 3.514 1.00 98.06 140 SER A N 1
ATOM 1069 C CA . SER A 1 140 ? 8.420 -2.236 3.093 1.00 98.06 140 SER A CA 1
ATOM 1070 C C . SER A 1 140 ? 6.947 -2.635 2.953 1.00 98.06 140 SER A C 1
ATOM 1072 O O . SER A 1 140 ? 6.071 -2.085 3.631 1.00 98.06 140 SER A O 1
ATOM 1074 N N . TRP A 1 141 ? 6.662 -3.632 2.110 1.00 98.12 141 TRP A N 1
ATOM 1075 C CA . TRP A 1 141 ? 5.310 -4.189 1.997 1.00 98.12 141 TRP A CA 1
ATOM 1076 C C . TRP A 1 141 ? 4.765 -4.654 3.356 1.00 98.12 141 TRP A C 1
ATOM 1078 O O . TRP A 1 141 ? 3.608 -4.405 3.687 1.00 98.12 141 TRP A O 1
ATOM 1088 N N . GLU A 1 142 ? 5.615 -5.266 4.181 1.00 98.38 142 GLU A N 1
ATOM 1089 C CA . GLU A 1 142 ? 5.238 -5.735 5.515 1.00 98.38 142 GLU A CA 1
ATOM 1090 C C . GLU A 1 142 ? 4.885 -4.589 6.466 1.00 98.38 142 GLU A C 1
ATOM 1092 O O . GLU A 1 142 ? 3.907 -4.686 7.206 1.00 98.38 142 GLU A O 1
ATOM 1097 N N . ASP A 1 143 ? 5.630 -3.484 6.442 1.00 98.44 143 ASP A N 1
ATOM 1098 C CA . ASP A 1 143 ? 5.323 -2.331 7.294 1.00 98.44 143 ASP A CA 1
ATOM 1099 C C . ASP A 1 143 ? 4.055 -1.614 6.831 1.00 98.44 143 ASP A C 1
ATOM 1101 O O . ASP A 1 143 ? 3.238 -1.213 7.659 1.00 98.44 143 ASP A O 1
ATOM 1105 N N . PHE A 1 144 ? 3.825 -1.534 5.520 1.00 98.56 144 PHE A N 1
ATOM 1106 C CA . PHE A 1 144 ? 2.561 -1.046 4.976 1.00 98.56 144 PHE A CA 1
ATOM 1107 C C . PHE A 1 144 ? 1.366 -1.900 5.434 1.00 98.56 144 PHE A C 1
ATOM 1109 O O . PHE A 1 144 ? 0.365 -1.352 5.905 1.00 98.56 144 PHE A O 1
ATOM 1116 N N . LYS A 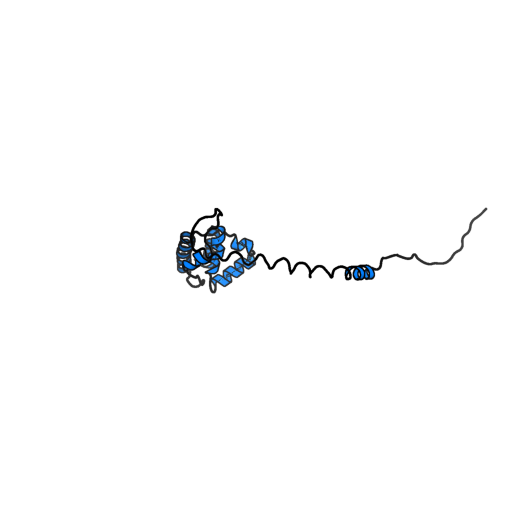1 145 ? 1.477 -3.238 5.385 1.00 98.31 145 LYS A N 1
ATOM 1117 C CA . LYS A 1 145 ? 0.443 -4.145 5.912 1.00 98.31 145 LYS A CA 1
ATOM 1118 C C . LYS A 1 145 ? 0.200 -3.932 7.406 1.00 98.31 145 LYS A C 1
ATOM 1120 O O . LYS A 1 145 ? -0.956 -3.853 7.816 1.00 98.31 145 LYS A O 1
ATOM 1125 N N . LYS A 1 146 ? 1.257 -3.800 8.218 1.00 98.19 146 LYS A N 1
ATOM 1126 C CA . LYS A 1 146 ? 1.130 -3.531 9.663 1.00 98.19 146 LYS A CA 1
ATOM 1127 C C . LYS A 1 146 ? 0.344 -2.251 9.930 1.00 98.19 146 LYS A C 1
ATOM 1129 O O . LYS A 1 146 ? -0.582 -2.289 10.731 1.00 98.19 146 LYS A O 1
ATOM 1134 N N . LEU A 1 147 ? 0.646 -1.162 9.221 1.00 97.94 147 LEU A N 1
ATOM 1135 C CA . LEU A 1 147 ? -0.074 0.107 9.377 1.00 97.94 147 LEU A CA 1
ATOM 1136 C C . LEU A 1 147 ? -1.565 -0.025 9.043 1.00 97.94 147 LEU A C 1
ATOM 1138 O O . LEU A 1 147 ? -2.412 0.488 9.769 1.00 97.94 147 LEU A O 1
ATOM 1142 N N . LEU A 1 148 ? -1.899 -0.740 7.966 1.00 97.94 148 LEU A N 1
ATOM 1143 C CA . LEU A 1 148 ? -3.293 -1.009 7.610 1.00 97.94 148 LEU A CA 1
ATOM 1144 C C . LEU A 1 148 ? -4.002 -1.879 8.658 1.00 97.94 148 LEU A C 1
ATOM 1146 O O . LEU A 1 148 ? -5.166 -1.631 8.967 1.00 97.94 148 LEU A O 1
ATOM 1150 N N . ILE A 1 149 ? -3.319 -2.878 9.221 1.00 97.44 149 ILE A N 1
ATOM 1151 C CA . ILE A 1 149 ? -3.857 -3.710 10.306 1.00 97.44 149 ILE A CA 1
ATOM 1152 C C . ILE A 1 149 ? -4.100 -2.858 11.554 1.00 97.44 149 ILE A C 1
ATOM 1154 O O . ILE A 1 149 ? -5.164 -2.958 12.153 1.00 97.44 149 ILE A O 1
ATOM 1158 N N . GLU A 1 150 ? -3.151 -2.009 11.940 1.00 96.06 150 GLU A N 1
ATOM 1159 C CA . GLU A 1 150 ? -3.297 -1.120 13.096 1.00 96.06 150 GLU A CA 1
ATOM 1160 C C . GLU A 1 150 ? -4.495 -0.174 12.954 1.00 96.06 150 GLU A C 1
ATOM 1162 O O . GLU A 1 150 ? -5.213 0.045 13.928 1.00 96.06 150 GLU A O 1
ATOM 1167 N N . GLU A 1 151 ? -4.749 0.332 11.745 1.00 95.94 151 GLU A N 1
ATOM 1168 C CA . GLU A 1 151 ? -5.876 1.226 11.466 1.00 95.94 151 GLU A CA 1
ATOM 1169 C C . GLU A 1 151 ? -7.228 0.493 11.400 1.00 95.94 151 GLU A C 1
ATOM 1171 O O . GLU A 1 151 ? -8.227 0.966 11.944 1.00 95.94 151 GLU A O 1
ATOM 1176 N N . TYR A 1 152 ? -7.296 -0.651 10.710 1.00 95.62 152 TYR A N 1
ATOM 1177 C CA . TYR A 1 152 ? -8.570 -1.280 10.325 1.00 95.62 152 TYR A CA 1
ATOM 1178 C C . TYR A 1 152 ? -8.903 -2.579 11.077 1.00 95.62 152 TYR A C 1
ATOM 1180 O O . TYR A 1 152 ? -10.012 -3.102 10.918 1.00 95.62 152 TYR A O 1
ATOM 1188 N N . CYS A 1 153 ? -8.000 -3.088 11.920 1.00 93.19 153 CYS A N 1
ATOM 1189 C CA . CYS A 1 153 ? -8.227 -4.241 12.794 1.00 93.19 153 CYS A CA 1
ATOM 1190 C C . CYS A 1 153 ? -8.210 -3.799 14.271 1.00 93.19 153 CYS A C 1
ATOM 1192 O O . CYS A 1 153 ? -7.166 -3.860 14.924 1.00 93.19 153 CYS A O 1
ATOM 1194 N N . PRO A 1 154 ? -9.354 -3.366 14.833 1.00 84.75 154 PRO A N 1
ATOM 1195 C CA . PRO A 1 154 ? -9.414 -2.923 16.221 1.00 84.75 154 PRO A CA 1
ATOM 1196 C C . PRO A 1 154 ? -9.022 -4.050 17.185 1.00 84.75 154 PRO A C 1
ATOM 1198 O O . PRO A 1 154 ? -9.503 -5.182 17.075 1.00 84.75 154 PRO A O 1
ATOM 1201 N N . LYS A 1 155 ? -8.171 -3.722 18.161 1.00 77.69 155 LYS A N 1
ATOM 1202 C CA . LYS A 1 155 ? -7.865 -4.601 19.294 1.00 77.69 155 LYS A CA 1
ATOM 1203 C C . LYS A 1 155 ? -9.079 -4.590 20.224 1.00 77.69 155 LYS A C 1
ATOM 1205 O O . LYS A 1 155 ? -9.460 -3.527 20.708 1.00 77.69 155 LYS A O 1
ATOM 1210 N N . LYS A 1 156 ? -9.727 -5.744 20.372 1.00 59.47 156 LYS A N 1
ATOM 1211 C CA . LYS A 1 156 ? -10.796 -5.939 21.359 1.00 59.47 156 LYS A CA 1
ATOM 1212 C C . LYS A 1 156 ? -10.235 -5.951 22.774 1.00 59.47 156 LYS A C 1
ATOM 1214 O O . LYS A 1 156 ? -9.072 -6.387 22.923 1.00 59.47 156 LYS A O 1
#

Organism: NCBI:txid347529

Sequence (156 aa):
MTTRNTSSTGSTPNDQTPDISQLVAQQVQNTIPSIVTQVTAGIDNRRRSGGDQSGEGGSGSNQGCTYKTFMSCKPKEFHGKEGAVGLLSWFDSMEYVLHISKCSEDRKVEYAACQLQGRALTWWNIQVQTRGREAAYNLSWEDFKKLLIEEYCPKK

Secondary structure (DSSP, 8-state):
-----------PPP-----HHHHHHTTSSSS-SSSSSSSSSSSGGGSS------------S-----HHHHHHT-PPPB-S-SHHHHHHHHHHHHHHHHHHTT--HHHHHHHHHTTB-HHHHHHHHHHHHHH-HHHHHTS-HHHHHHHHHHHHS---

pLDDT: mean 77.13, std 24.13, range [31.33, 98.69]

Radius of gyration: 34.32 Å; chains: 1; bounding box: 74×94×65 Å